Protein AF-A0A7W2FXZ6-F1 (afdb_monomer)

pLDDT: mean 96.86, std 2.39, range [84.62, 98.69]

Radius of gyration: 14.85 Å; Cα contacts (8 Å, |Δi|>4): 123; chains: 1; bounding box: 34×22×45 Å

Foldseek 3Di:
DDLLVLLLLCLPAVVSLVCSQVVCVPPHDPLNLLSSQQNVQLNVVLVVQCVVLVVVCVVPVVVVVC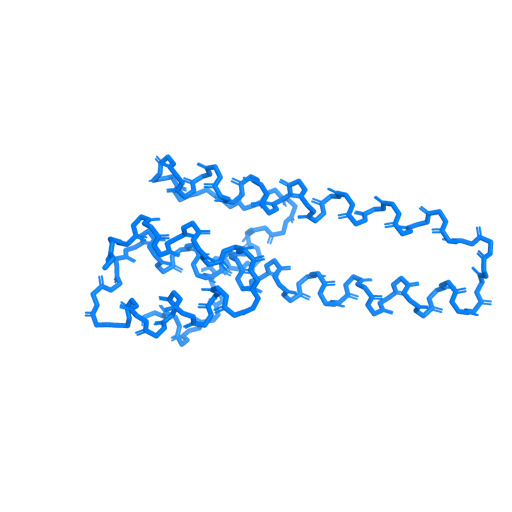VCCVVLSVVLSVVSNVCSNVSHNDARPPGRVVRRPDDPVSD

Solvent-accessible surface area (backbone atoms only — not comparable to full-atom values): 5892 Å² total; per-residue (Å²): 132,53,54,54,56,31,21,33,37,16,50,75,40,76,65,33,27,52,50,25,52,66,77,29,65,92,75,59,45,73,65,26,38,50,31,47,31,42,27,49,44,49,52,54,49,50,53,54,50,52,53,53,48,50,53,49,28,71,78,38,61,88,52,50,73,61,61,61,59,54,55,56,57,51,52,44,42,52,49,46,32,52,30,25,73,68,73,47,96,67,66,43,80,102,55,20,76,78,23,74,92,43,65,80,88,62,109

Sequence (107 aa):
MTNKTLSMISYITLIGWLISFISGKENADSLLKYHLKQSFGLIITAIVFNVVIGIIVFIIPSLSILSYLGLIILALLITGIINAANEVQKPLPIIGKLFEDKFSFID

Structure (mmCIF, N/CA/C/O backbone):
data_AF-A0A7W2FXZ6-F1
#
_entry.id   AF-A0A7W2FXZ6-F1
#
loop_
_atom_site.group_PDB
_atom_site.id
_atom_site.type_symbol
_atom_site.label_atom_id
_atom_site.label_alt_id
_atom_site.label_comp_id
_atom_site.label_asym_id
_atom_site.label_entity_id
_atom_site.label_seq_id
_atom_site.pdbx_PDB_ins_code
_atom_site.Cartn_x
_atom_site.Cartn_y
_atom_site.Cartn_z
_atom_site.occupancy
_atom_site.B_iso_or_equiv
_atom_site.auth_seq_id
_atom_site.auth_comp_id
_atom_site.auth_asym_id
_atom_site.auth_atom_id
_atom_site.pdbx_PDB_model_num
ATOM 1 N N . MET A 1 1 ? -3.972 9.194 18.460 1.00 84.62 1 MET A N 1
ATOM 2 C CA . MET A 1 1 ? -4.370 9.398 17.044 1.00 84.62 1 MET A CA 1
ATOM 3 C C . MET A 1 1 ? -5.649 8.614 16.816 1.00 84.62 1 MET A C 1
ATOM 5 O O . MET A 1 1 ? -5.811 7.597 17.474 1.00 84.62 1 MET A O 1
ATOM 9 N N . THR A 1 2 ? -6.562 9.073 15.960 1.00 96.19 2 THR A N 1
ATOM 10 C CA . THR A 1 2 ? -7.782 8.300 15.662 1.00 96.19 2 THR A CA 1
ATOM 11 C C . THR A 1 2 ? -7.474 7.175 14.673 1.00 96.19 2 THR A C 1
ATOM 13 O O . THR A 1 2 ? -6.529 7.288 13.886 1.00 96.19 2 THR A O 1
ATOM 16 N N . ASN A 1 3 ? -8.287 6.117 14.662 1.00 97.38 3 ASN A N 1
ATOM 17 C CA . ASN A 1 3 ? -8.161 5.021 13.694 1.00 97.38 3 ASN A CA 1
ATOM 18 C C . ASN A 1 3 ? -8.255 5.511 12.245 1.00 97.38 3 ASN A C 1
ATOM 20 O O . ASN A 1 3 ? -7.518 5.030 11.389 1.00 97.38 3 ASN A O 1
ATOM 24 N N . LYS A 1 4 ? -9.059 6.547 11.981 1.00 98.12 4 LYS A N 1
ATOM 25 C CA . LYS A 1 4 ? -9.093 7.256 10.695 1.00 98.12 4 LYS A CA 1
ATOM 26 C C . LYS A 1 4 ? -7.731 7.845 10.317 1.00 98.12 4 LYS A C 1
ATOM 28 O O . LYS A 1 4 ? -7.242 7.628 9.210 1.00 98.12 4 LYS A O 1
ATOM 33 N N . THR A 1 5 ? -7.092 8.573 11.236 1.00 98.19 5 THR A N 1
ATOM 34 C CA . THR A 1 5 ? -5.758 9.146 11.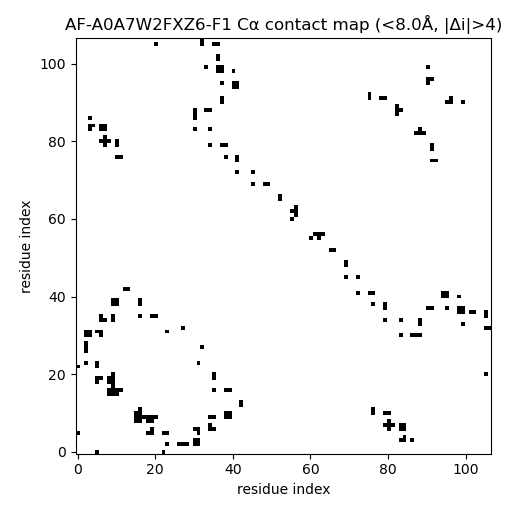002 1.00 98.19 5 THR A CA 1
ATOM 35 C C . THR A 1 5 ? -4.719 8.057 10.757 1.00 98.19 5 THR A C 1
ATOM 37 O O . THR A 1 5 ? -3.956 8.157 9.800 1.00 98.19 5 THR A O 1
ATOM 40 N N . LEU A 1 6 ? -4.715 6.999 11.570 1.00 98.44 6 LEU A N 1
ATOM 41 C CA . LEU A 1 6 ? -3.805 5.866 11.387 1.00 98.44 6 LEU A CA 1
ATOM 42 C C . LEU A 1 6 ? -4.061 5.135 10.057 1.00 98.44 6 LEU A C 1
ATOM 44 O O . LEU A 1 6 ? -3.120 4.785 9.353 1.00 98.44 6 LEU A O 1
ATOM 48 N N . SER A 1 7 ? -5.321 5.000 9.640 1.00 98.62 7 SER A N 1
ATOM 49 C CA . SER A 1 7 ? -5.684 4.392 8.353 1.00 98.62 7 SER A CA 1
ATOM 50 C C . SER A 1 7 ? -5.086 5.158 7.175 1.00 98.62 7 SER A C 1
ATOM 52 O O . SER A 1 7 ? -4.548 4.541 6.261 1.00 98.62 7 SER A O 1
ATOM 54 N N . MET A 1 8 ? -5.107 6.495 7.205 1.00 98.69 8 MET A N 1
ATOM 55 C CA . MET A 1 8 ? -4.469 7.320 6.170 1.00 98.69 8 MET A CA 1
ATOM 56 C C . MET A 1 8 ? -2.937 7.220 6.214 1.00 98.69 8 MET A C 1
ATOM 58 O O . MET A 1 8 ? -2.300 7.056 5.174 1.00 98.69 8 MET A O 1
ATOM 62 N N . ILE A 1 9 ? -2.340 7.278 7.411 1.00 98.44 9 ILE A N 1
ATOM 63 C CA . ILE A 1 9 ? -0.879 7.211 7.589 1.00 98.44 9 ILE A CA 1
ATOM 64 C C . ILE A 1 9 ? -0.312 5.866 7.121 1.00 98.44 9 ILE A C 1
ATOM 66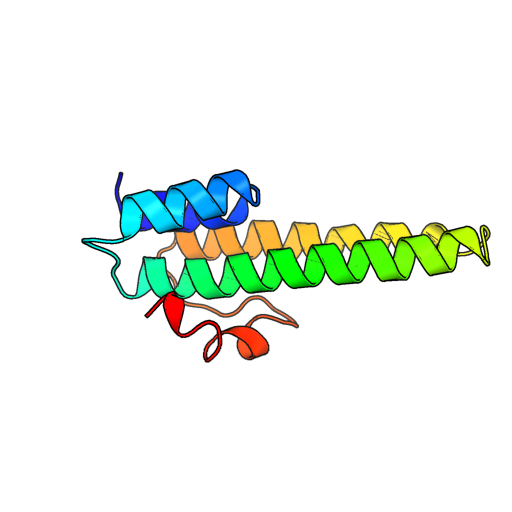 O O . ILE A 1 9 ? 0.810 5.828 6.607 1.00 98.44 9 ILE A O 1
ATOM 70 N N . SER A 1 10 ? -1.099 4.789 7.212 1.00 98.50 10 SER A N 1
ATOM 71 C CA . SER A 1 10 ? -0.684 3.448 6.791 1.00 98.50 10 SER A CA 1
ATOM 72 C C . SER A 1 10 ? -0.239 3.353 5.323 1.00 98.50 10 SER A C 1
ATOM 74 O O . SER A 1 10 ? 0.548 2.474 4.987 1.00 98.50 10 SER A O 1
ATOM 76 N N . TYR A 1 11 ? -0.661 4.289 4.462 1.00 98.44 11 TYR A N 1
ATOM 77 C CA . TYR A 1 11 ? -0.323 4.319 3.034 1.00 98.44 11 TYR A CA 1
ATOM 78 C C . TYR A 1 11 ? 0.940 5.111 2.677 1.00 98.44 11 TYR A C 1
ATOM 80 O O . TYR A 1 11 ? 1.412 4.991 1.551 1.00 98.44 11 TYR A O 1
ATOM 88 N N . ILE A 1 12 ? 1.476 5.952 3.569 1.00 95.44 12 ILE A N 1
ATOM 89 C CA . ILE A 1 12 ? 2.484 6.957 3.180 1.00 95.44 12 ILE A CA 1
ATOM 90 C C . ILE A 1 12 ? 3.832 6.302 2.850 1.00 95.44 12 ILE A C 1
ATOM 92 O O . ILE A 1 12 ? 4.431 6.571 1.813 1.00 95.44 12 ILE A O 1
ATOM 96 N N . THR A 1 13 ? 4.324 5.445 3.741 1.00 94.38 13 THR A N 1
ATOM 97 C CA . THR A 1 13 ? 5.566 4.672 3.585 1.00 94.38 13 THR A CA 1
ATOM 98 C C . THR A 1 13 ? 5.486 3.420 4.453 1.00 94.38 13 THR A C 1
ATOM 100 O O . THR A 1 13 ? 4.603 3.311 5.304 1.00 94.38 13 THR A O 1
ATOM 103 N N . LEU A 1 14 ? 6.465 2.518 4.335 1.00 97.19 14 LEU A N 1
ATOM 104 C CA . LEU A 1 14 ? 6.634 1.427 5.301 1.00 97.19 14 LEU A CA 1
ATOM 105 C C . LEU A 1 14 ? 6.761 1.944 6.747 1.00 97.19 14 LEU A C 1
ATOM 107 O O . LEU A 1 14 ? 6.239 1.325 7.667 1.00 97.19 14 LEU A O 1
ATOM 111 N N . ILE A 1 15 ? 7.395 3.104 6.952 1.00 97.81 15 ILE A N 1
ATOM 112 C CA . ILE A 1 15 ? 7.492 3.737 8.275 1.00 97.81 15 ILE A CA 1
ATOM 113 C C . ILE A 1 15 ? 6.107 4.194 8.751 1.00 97.81 15 ILE A C 1
ATOM 115 O O . ILE A 1 15 ? 5.728 3.911 9.884 1.00 97.81 15 ILE A O 1
ATOM 119 N N . GLY A 1 16 ? 5.324 4.846 7.885 1.00 97.94 16 GLY A N 1
ATOM 120 C CA . GLY A 1 16 ? 3.940 5.229 8.195 1.00 97.94 16 GLY A CA 1
ATOM 121 C C . GLY A 1 16 ? 3.062 4.019 8.530 1.00 97.94 16 GLY A C 1
ATOM 122 O O . GLY A 1 16 ? 2.294 4.044 9.494 1.00 97.94 16 GLY A O 1
ATOM 123 N N . TRP A 1 17 ? 3.240 2.921 7.799 1.00 98.50 17 TRP A N 1
ATOM 124 C CA . TRP A 1 17 ? 2.576 1.655 8.083 1.00 98.50 17 TRP A CA 1
ATOM 125 C C . TRP A 1 17 ? 2.942 1.095 9.463 1.00 98.50 17 TRP A C 1
ATOM 127 O O . TRP A 1 17 ? 2.046 0.791 10.248 1.00 98.50 17 TRP A O 1
ATOM 137 N N . LEU A 1 18 ? 4.235 1.044 9.808 1.00 98.31 18 LEU A N 1
ATOM 138 C CA . LEU A 1 18 ? 4.703 0.579 11.121 1.00 98.31 18 LEU A CA 1
ATOM 139 C C . LEU A 1 18 ? 4.157 1.437 12.267 1.00 98.31 18 LEU A C 1
ATOM 141 O O . LEU A 1 18 ? 3.687 0.892 13.264 1.00 98.31 18 LEU A O 1
ATOM 145 N N . ILE A 1 19 ? 4.171 2.765 12.112 1.00 98.19 19 ILE A N 1
ATOM 146 C CA . ILE A 1 19 ? 3.574 3.691 13.086 1.00 98.19 19 ILE A CA 1
ATOM 147 C C . ILE A 1 19 ? 2.090 3.361 13.274 1.00 98.19 19 ILE A C 1
ATOM 149 O O . ILE A 1 19 ? 1.625 3.230 14.402 1.00 98.19 19 ILE A O 1
ATOM 153 N N . SER A 1 20 ? 1.356 3.167 12.178 1.00 98.12 20 SER A N 1
ATOM 154 C CA . SER A 1 20 ? -0.083 2.886 12.218 1.00 98.12 20 SER A CA 1
ATOM 155 C C . SER A 1 20 ? -0.402 1.548 12.880 1.00 98.12 20 SER A C 1
ATOM 157 O O . SER A 1 20 ? -1.321 1.473 13.694 1.00 98.12 20 SER A O 1
ATOM 159 N N . PHE A 1 21 ? 0.388 0.515 12.585 1.00 98.19 21 PHE A N 1
ATOM 160 C CA . PHE A 1 21 ? 0.244 -0.815 13.169 1.00 98.19 21 PHE A CA 1
ATOM 161 C C . PHE A 1 21 ? 0.530 -0.812 14.676 1.00 98.19 21 PHE A C 1
ATOM 163 O O . PHE A 1 21 ? -0.269 -1.312 15.464 1.00 98.19 21 PHE A O 1
ATOM 170 N N . ILE A 1 22 ? 1.646 -0.206 15.097 1.00 97.56 22 ILE A N 1
ATOM 171 C CA . ILE A 1 22 ? 2.062 -0.192 16.505 1.00 97.56 22 ILE A CA 1
ATOM 172 C C . ILE A 1 22 ? 1.146 0.717 17.332 1.00 97.56 22 ILE A C 1
ATOM 174 O O . ILE A 1 22 ? 0.662 0.299 18.380 1.00 97.56 22 ILE A O 1
ATOM 178 N N . SER A 1 23 ? 0.873 1.941 16.867 1.00 96.50 23 SER A N 1
ATOM 179 C CA . SER A 1 23 ? 0.015 2.893 17.590 1.00 96.50 23 SER A CA 1
ATOM 180 C C . SER A 1 23 ? -1.459 2.487 17.614 1.00 96.50 23 SER A C 1
ATOM 182 O O . SER A 1 23 ? -2.186 2.917 18.505 1.00 96.50 23 SER A O 1
ATOM 184 N N . GLY A 1 24 ? -1.910 1.683 16.649 1.00 94.81 24 GLY A N 1
ATOM 185 C CA . GLY A 1 24 ? -3.282 1.188 16.574 1.00 94.81 24 GLY A CA 1
ATOM 186 C C . GLY A 1 24 ? -3.542 -0.107 17.341 1.00 94.81 24 GLY A C 1
ATOM 187 O O . GLY A 1 24 ? -4.699 -0.445 17.557 1.00 94.81 24 GLY A O 1
ATOM 188 N N . LYS A 1 25 ? -2.495 -0.829 17.760 1.00 92.06 25 LYS A N 1
ATOM 189 C CA . LYS A 1 25 ? -2.568 -2.231 18.206 1.00 92.06 25 LYS A CA 1
ATOM 190 C C . LYS A 1 25 ? -3.642 -2.528 19.259 1.00 92.06 25 LYS A C 1
ATOM 192 O O . LYS A 1 25 ? -4.301 -3.556 19.169 1.00 92.06 25 LYS A O 1
ATOM 197 N N . GLU A 1 26 ? -3.815 -1.660 20.252 1.00 91.94 26 GLU A N 1
ATOM 198 C CA . GLU A 1 26 ? -4.753 -1.899 21.362 1.00 91.94 26 GLU A CA 1
ATOM 199 C C . GLU A 1 26 ? -6.215 -1.587 21.011 1.00 91.94 26 GLU A C 1
ATOM 201 O O . GLU A 1 26 ? -7.119 -2.157 21.611 1.00 91.94 26 GLU A O 1
ATOM 206 N N . ASN A 1 27 ? -6.458 -0.690 20.048 1.00 93.62 27 ASN A N 1
ATOM 207 C CA . ASN A 1 27 ? -7.784 -0.118 19.780 1.00 93.62 27 ASN A CA 1
ATOM 208 C C . ASN A 1 27 ? -8.148 -0.114 18.282 1.00 93.62 27 ASN A C 1
ATOM 210 O O . ASN A 1 27 ? -8.968 0.696 17.842 1.00 93.62 27 ASN A O 1
ATOM 214 N N . ALA A 1 28 ? -7.527 -0.987 17.484 1.00 96.06 28 ALA A N 1
ATOM 215 C CA . ALA A 1 28 ? -7.756 -1.059 16.046 1.00 96.06 28 ALA A CA 1
ATOM 216 C C . ALA A 1 28 ? -9.184 -1.535 15.744 1.00 96.06 28 ALA A C 1
ATOM 218 O O . ALA A 1 28 ? -9.551 -2.677 16.027 1.00 96.06 28 ALA A O 1
ATOM 219 N N . ASP A 1 29 ? -9.977 -0.661 15.130 1.00 97.06 29 ASP A N 1
ATOM 220 C CA . ASP A 1 29 ? -11.296 -1.004 14.607 1.00 97.06 29 ASP A CA 1
ATOM 221 C C . ASP A 1 29 ? -11.207 -1.675 13.227 1.00 97.06 29 ASP A C 1
ATOM 223 O O . ASP A 1 29 ? -10.129 -1.887 12.661 1.00 97.06 29 ASP A O 1
ATOM 227 N N . SER A 1 30 ? -12.366 -2.022 12.666 1.00 97.50 30 SER A N 1
ATOM 228 C CA . SER A 1 30 ? -12.445 -2.636 11.341 1.00 97.50 30 SER A CA 1
ATOM 229 C C . SER A 1 30 ? -11.864 -1.741 10.242 1.00 97.50 30 SER A C 1
ATOM 231 O O . SER A 1 30 ? -11.259 -2.264 9.308 1.00 97.50 30 SER A O 1
ATOM 233 N N . LEU A 1 31 ? -11.982 -0.412 10.358 1.00 98.12 31 LEU A N 1
ATOM 234 C CA . LEU A 1 31 ? -11.431 0.534 9.388 1.00 98.12 31 LEU A CA 1
ATOM 235 C C . LEU A 1 31 ? -9.903 0.455 9.374 1.00 98.12 31 LEU A C 1
ATOM 237 O O . LEU A 1 31 ? -9.307 0.251 8.314 1.00 98.12 31 LEU A O 1
ATOM 241 N N . LEU A 1 32 ? -9.272 0.555 10.546 1.00 98.38 32 LEU A N 1
ATOM 242 C CA . LEU A 1 32 ? -7.820 0.503 10.653 1.00 98.38 32 LEU A CA 1
ATOM 243 C C . LEU A 1 32 ? -7.272 -0.849 10.201 1.00 98.38 32 LEU A C 1
ATOM 245 O O . LEU A 1 32 ? -6.333 -0.880 9.407 1.00 98.38 32 LEU A O 1
ATOM 249 N N . LYS A 1 33 ? -7.879 -1.960 10.634 1.00 98.06 33 LYS A N 1
ATOM 250 C CA . LYS A 1 33 ? -7.464 -3.305 10.202 1.00 98.06 33 LYS A CA 1
ATOM 251 C C . LYS A 1 33 ? -7.563 -3.465 8.687 1.00 98.06 33 LYS A C 1
ATOM 253 O O . LYS A 1 33 ? -6.620 -3.942 8.054 1.00 98.06 33 LYS A O 1
ATOM 258 N N . TYR A 1 34 ? -8.659 -3.002 8.088 1.00 98.25 34 TYR A N 1
ATOM 259 C CA . TYR A 1 34 ? -8.854 -3.049 6.642 1.00 98.25 34 TYR A CA 1
ATOM 260 C C . TYR A 1 34 ? -7.771 -2.263 5.892 1.00 98.25 34 TYR A C 1
ATOM 262 O O . TYR A 1 34 ? -7.115 -2.791 4.990 1.00 98.25 34 TYR A O 1
ATOM 270 N N . HIS A 1 35 ? -7.530 -1.009 6.286 1.00 98.38 35 HIS A N 1
ATOM 271 C CA . HIS A 1 35 ? -6.540 -0.172 5.614 1.00 98.38 35 HIS A CA 1
ATOM 272 C C . HIS A 1 35 ? -5.098 -0.601 5.896 1.00 98.38 35 HIS A C 1
ATOM 274 O O . HIS A 1 35 ? -4.272 -0.447 5.000 1.00 98.38 35 HIS A O 1
ATOM 280 N N . LEU A 1 36 ? -4.795 -1.216 7.046 1.00 98.50 36 LEU A N 1
ATOM 281 C CA . LEU A 1 36 ? -3.501 -1.853 7.311 1.00 98.50 36 LEU A CA 1
ATOM 282 C C . LEU A 1 36 ? -3.237 -3.025 6.358 1.00 98.50 36 LEU A C 1
ATOM 284 O O . LEU A 1 36 ? -2.130 -3.118 5.830 1.00 98.50 36 LEU A O 1
ATOM 288 N N . LYS A 1 37 ? -4.234 -3.880 6.083 1.00 98.31 37 LYS A N 1
ATOM 289 C CA . LYS A 1 37 ? -4.106 -4.981 5.109 1.00 98.31 37 LYS A CA 1
ATOM 290 C C . LYS A 1 37 ? -3.916 -4.465 3.681 1.00 98.31 37 LYS A C 1
ATOM 292 O O . LYS A 1 37 ? -2.999 -4.897 2.982 1.00 98.31 37 LYS A O 1
ATOM 297 N N . GLN A 1 38 ? -4.748 -3.511 3.259 1.00 98.56 38 GLN A N 1
ATOM 298 C CA . GLN A 1 38 ? -4.694 -2.934 1.910 1.00 98.56 38 GLN A CA 1
ATOM 299 C C . GLN A 1 38 ? -3.375 -2.191 1.643 1.00 98.56 38 GLN A C 1
ATOM 301 O O . GLN A 1 38 ? -2.742 -2.405 0.609 1.00 98.56 38 GLN A O 1
ATOM 306 N N . SER A 1 39 ? -2.933 -1.344 2.576 1.00 98.50 39 SER A N 1
ATOM 307 C CA . SER A 1 39 ? -1.675 -0.600 2.440 1.00 98.50 39 SER A CA 1
ATOM 308 C C . SER A 1 39 ? -0.450 -1.514 2.499 1.00 98.50 39 SER A C 1
ATOM 310 O O . SER A 1 39 ? 0.469 -1.336 1.702 1.00 98.50 39 SER A O 1
ATOM 312 N N . PHE A 1 40 ? -0.447 -2.546 3.351 1.00 98.56 40 PHE A N 1
ATOM 313 C CA . PHE A 1 40 ? 0.640 -3.529 3.379 1.00 98.56 40 PHE A CA 1
ATOM 314 C C . PHE A 1 40 ? 0.733 -4.316 2.068 1.00 98.56 40 PHE A C 1
ATOM 316 O O . PHE A 1 40 ? 1.818 -4.476 1.506 1.00 98.56 40 PHE A O 1
ATOM 323 N N . GLY A 1 41 ? -0.413 -4.741 1.529 1.00 98.19 41 GLY A N 1
ATOM 324 C CA . GLY A 1 41 ? -0.494 -5.369 0.213 1.00 98.19 41 GLY A CA 1
ATOM 325 C C . GLY A 1 41 ? 0.030 -4.470 -0.910 1.00 98.19 41 GLY A C 1
A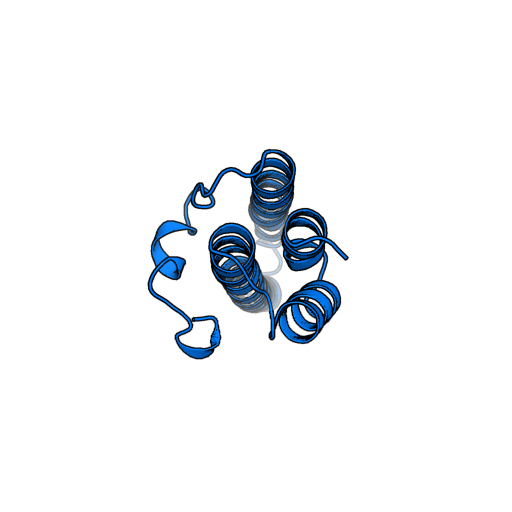TOM 326 O O . GLY A 1 41 ? 0.775 -4.929 -1.781 1.00 98.19 41 GLY A O 1
ATOM 327 N N . LEU A 1 42 ? -0.282 -3.171 -0.865 1.00 98.44 42 LEU A N 1
ATOM 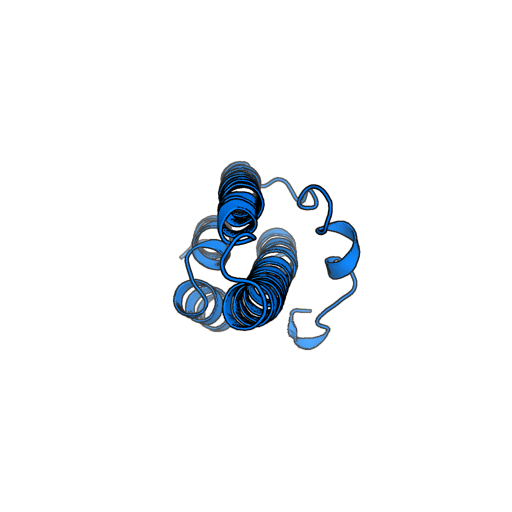328 C CA . LEU A 1 42 ? 0.256 -2.186 -1.803 1.00 98.44 42 LEU A CA 1
ATOM 329 C C . LEU A 1 42 ? 1.778 -2.020 -1.662 1.00 98.44 42 LEU A C 1
ATOM 331 O O . LEU A 1 42 ? 2.463 -1.972 -2.680 1.00 98.44 42 LEU A O 1
ATOM 335 N N . ILE A 1 43 ? 2.319 -1.991 -0.437 1.00 98.38 43 ILE A N 1
ATOM 336 C CA . ILE A 1 43 ? 3.771 -1.935 -0.188 1.00 98.38 43 ILE A CA 1
ATOM 337 C C . ILE A 1 43 ? 4.466 -3.165 -0.786 1.00 98.38 43 ILE A C 1
ATOM 339 O O . IL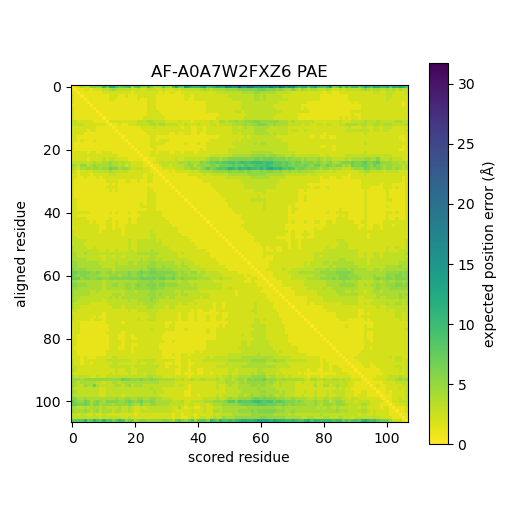E A 1 43 ? 5.445 -3.017 -1.516 1.00 98.38 43 ILE A O 1
ATOM 343 N N . ILE A 1 44 ? 3.944 -4.372 -0.540 1.00 98.06 44 ILE A N 1
ATOM 344 C CA . ILE A 1 44 ? 4.487 -5.612 -1.119 1.00 98.06 44 ILE A CA 1
ATOM 345 C C . ILE A 1 44 ? 4.436 -5.554 -2.648 1.00 98.06 44 ILE A C 1
ATOM 347 O O . ILE A 1 44 ? 5.429 -5.849 -3.313 1.00 98.06 44 ILE A O 1
ATOM 351 N N . THR A 1 45 ? 3.305 -5.122 -3.210 1.00 97.69 45 THR A N 1
ATOM 352 C CA . THR A 1 45 ? 3.134 -4.972 -4.662 1.00 97.69 45 THR A CA 1
ATOM 353 C C . THR A 1 45 ? 4.150 -3.991 -5.242 1.00 97.69 45 THR A C 1
ATOM 355 O O . THR A 1 45 ? 4.765 -4.281 -6.265 1.00 97.69 45 THR A O 1
ATOM 358 N N . ALA A 1 46 ? 4.374 -2.856 -4.577 1.00 97.31 46 ALA A N 1
ATOM 359 C CA . ALA A 1 46 ? 5.345 -1.853 -4.994 1.00 97.31 46 ALA A CA 1
ATOM 360 C C . ALA A 1 46 ? 6.779 -2.402 -4.971 1.00 97.31 46 ALA A C 1
ATOM 362 O O . ALA A 1 46 ? 7.533 -2.167 -5.913 1.00 97.31 46 ALA A O 1
ATOM 363 N N . ILE A 1 47 ? 7.156 -3.157 -3.935 1.00 97.94 47 ILE A N 1
ATOM 364 C CA . ILE A 1 47 ? 8.481 -3.788 -3.841 1.00 97.94 47 ILE A CA 1
ATOM 365 C C . ILE A 1 47 ? 8.675 -4.785 -4.987 1.00 97.94 47 ILE A C 1
ATOM 367 O O . ILE A 1 47 ? 9.658 -4.688 -5.718 1.00 97.94 47 ILE A O 1
ATOM 371 N N . VAL A 1 48 ? 7.720 -5.700 -5.187 1.00 98.06 48 VAL A N 1
ATOM 372 C CA . VAL A 1 48 ? 7.782 -6.702 -6.264 1.00 98.06 48 VAL A CA 1
ATOM 373 C C . VAL A 1 48 ? 7.859 -6.025 -7.632 1.00 98.06 48 VAL A C 1
ATOM 375 O O . VAL A 1 48 ? 8.714 -6.379 -8.441 1.00 98.06 48 VAL A O 1
ATOM 378 N N . PHE A 1 49 ? 7.022 -5.014 -7.876 1.00 97.50 49 PHE A N 1
ATOM 379 C CA . PHE A 1 49 ? 7.031 -4.242 -9.115 1.00 97.50 49 PHE A CA 1
ATOM 380 C C . PHE A 1 49 ? 8.403 -3.605 -9.382 1.00 97.50 49 PHE A C 1
ATOM 382 O O . PHE A 1 49 ? 8.956 -3.789 -10.464 1.00 97.50 49 PHE A O 1
ATOM 389 N N . ASN A 1 50 ? 8.987 -2.908 -8.400 1.00 97.19 50 ASN A N 1
ATOM 390 C CA . ASN A 1 50 ? 10.285 -2.247 -8.571 1.00 97.19 50 ASN A CA 1
ATOM 391 C C . ASN A 1 50 ? 11.422 -3.245 -8.824 1.00 97.19 50 ASN A C 1
ATOM 393 O O . ASN A 1 50 ? 12.276 -2.985 -9.667 1.00 97.19 50 ASN A O 1
ATOM 397 N N . VAL A 1 51 ? 11.420 -4.397 -8.145 1.00 98.25 51 VAL A N 1
ATOM 398 C CA . VAL A 1 51 ? 12.414 -5.456 -8.382 1.00 98.25 51 VAL A CA 1
ATOM 399 C C . VAL A 1 51 ? 12.289 -6.007 -9.804 1.00 98.25 51 VAL A C 1
ATOM 401 O O . VAL A 1 51 ? 13.287 -6.089 -10.518 1.00 98.25 51 VAL A O 1
ATOM 404 N N . VAL A 1 52 ? 11.072 -6.341 -10.245 1.00 98.19 52 VAL A N 1
ATOM 405 C CA . VAL A 1 52 ? 10.824 -6.896 -11.586 1.00 98.19 52 VAL A CA 1
ATOM 406 C C . VAL A 1 52 ? 11.212 -5.900 -12.679 1.00 98.19 52 VAL A C 1
ATOM 408 O O . VAL A 1 52 ? 11.959 -6.256 -13.590 1.00 98.19 52 VAL A O 1
ATOM 411 N N . ILE A 1 53 ? 10.760 -4.647 -12.581 1.00 97.94 53 ILE A N 1
ATOM 412 C CA . ILE A 1 53 ? 11.112 -3.608 -13.557 1.00 97.94 53 ILE A CA 1
ATOM 413 C C . ILE A 1 53 ? 12.616 -3.321 -13.535 1.00 97.94 53 ILE A C 1
ATOM 415 O O . ILE A 1 53 ? 13.219 -3.215 -14.599 1.00 97.94 53 ILE A O 1
ATOM 419 N N . GLY A 1 54 ? 13.243 -3.264 -12.357 1.00 97.38 54 GLY A N 1
ATOM 420 C CA . GLY A 1 54 ? 14.686 -3.055 -12.228 1.00 97.38 54 GLY A CA 1
ATOM 421 C C . GLY A 1 54 ? 15.506 -4.123 -12.953 1.00 97.38 54 GLY A C 1
ATOM 422 O O . GLY A 1 54 ? 16.428 -3.788 -13.693 1.00 97.38 54 GLY A O 1
ATOM 423 N N . ILE A 1 55 ? 15.127 -5.399 -12.815 1.00 98.12 55 ILE A N 1
ATOM 424 C CA . ILE A 1 55 ? 15.763 -6.510 -13.540 1.00 98.12 55 ILE A CA 1
ATOM 425 C C . ILE A 1 55 ? 15.550 -6.371 -15.054 1.00 98.12 55 ILE A C 1
ATOM 427 O O . ILE A 1 55 ? 16.506 -6.506 -15.818 1.00 98.12 55 ILE A O 1
ATOM 431 N N . ILE A 1 56 ? 14.324 -6.073 -15.501 1.00 97.88 56 ILE A N 1
ATOM 432 C CA . ILE A 1 56 ? 14.010 -5.916 -16.932 1.00 97.88 56 ILE A CA 1
ATOM 433 C C . ILE A 1 56 ? 14.843 -4.795 -17.555 1.00 97.88 56 ILE A C 1
ATOM 435 O O . ILE A 1 56 ? 15.443 -4.996 -18.606 1.00 97.88 56 ILE A O 1
ATOM 439 N N . VAL A 1 57 ? 14.906 -3.631 -16.906 1.00 97.62 57 VAL A N 1
ATOM 440 C CA . VAL A 1 57 ? 15.651 -2.469 -17.409 1.00 97.62 57 VAL A CA 1
ATOM 441 C C . VAL A 1 57 ? 17.157 -2.720 -17.389 1.00 97.62 57 VAL A C 1
ATOM 443 O O . VAL A 1 57 ? 17.853 -2.283 -18.301 1.00 97.62 57 VAL A O 1
ATOM 446 N N . PHE A 1 58 ? 17.667 -3.455 -16.398 1.00 97.44 58 PHE A N 1
ATOM 447 C CA . PHE A 1 58 ? 19.077 -3.837 -16.349 1.00 97.44 58 PHE A CA 1
ATOM 448 C C . PHE A 1 58 ? 19.479 -4.732 -17.532 1.00 97.44 58 PHE A C 1
ATOM 450 O O . PHE A 1 58 ? 20.525 -4.510 -18.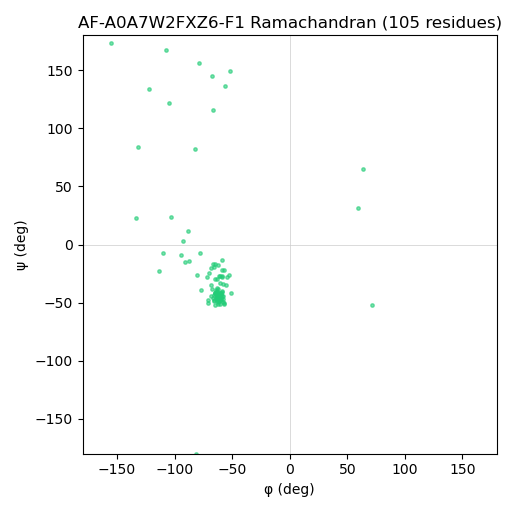138 1.00 97.44 58 PHE A O 1
ATOM 457 N N . ILE A 1 59 ? 18.645 -5.718 -17.885 1.00 98.12 59 ILE A N 1
ATOM 458 C CA . ILE A 1 59 ? 18.911 -6.639 -19.004 1.00 98.12 59 ILE A CA 1
ATOM 459 C C . ILE A 1 59 ? 18.631 -5.963 -20.355 1.00 98.12 59 ILE A C 1
ATOM 461 O O . ILE A 1 59 ? 19.367 -6.170 -21.318 1.00 98.12 59 ILE A O 1
ATOM 465 N N . ILE A 1 60 ? 17.565 -5.161 -20.440 1.00 97.75 60 ILE A N 1
ATOM 466 C CA . ILE A 1 60 ? 17.076 -4.533 -21.672 1.00 97.75 60 ILE A CA 1
ATOM 467 C C . ILE A 1 60 ? 16.811 -3.035 -21.418 1.00 97.75 60 ILE A C 1
ATOM 469 O O . ILE A 1 60 ? 15.665 -2.632 -21.192 1.00 97.75 60 ILE A O 1
ATOM 473 N N . PRO A 1 61 ? 17.842 -2.169 -21.501 1.00 96.44 61 PRO A N 1
ATOM 474 C CA . PRO A 1 61 ? 17.710 -0.743 -21.171 1.00 96.44 61 PRO A CA 1
ATOM 475 C C . PRO A 1 61 ? 16.664 0.024 -21.997 1.00 96.44 61 PRO A C 1
ATOM 477 O O . PRO A 1 61 ? 16.075 0.998 -21.519 1.00 96.44 61 PRO A O 1
ATOM 480 N N . SER A 1 62 ? 16.380 -0.425 -23.225 1.00 97.19 62 SER A N 1
ATOM 481 C CA . SER A 1 62 ? 15.346 0.165 -24.087 1.00 97.19 62 SER A CA 1
ATOM 482 C C . SER A 1 62 ? 13.921 0.007 -23.539 1.00 97.19 62 SER A C 1
ATOM 484 O O . SER A 1 62 ? 13.035 0.754 -23.947 1.00 97.19 62 SER A O 1
ATOM 486 N N . LEU A 1 63 ? 13.690 -0.897 -22.578 1.00 97.31 63 LEU A N 1
ATOM 487 C CA . LEU A 1 63 ? 12.401 -1.065 -21.894 1.00 97.31 63 LEU A CA 1
ATOM 488 C C . LEU A 1 63 ? 12.246 -0.176 -20.649 1.00 97.31 63 LEU A C 1
ATOM 490 O O . LEU A 1 63 ? 11.281 -0.329 -19.902 1.00 97.31 63 LEU A O 1
ATOM 494 N N . SER A 1 64 ? 13.137 0.797 -20.437 1.00 95.88 64 SER A N 1
ATOM 495 C CA . SER A 1 64 ? 13.043 1.791 -19.351 1.00 95.88 64 SER A CA 1
ATOM 496 C C . SER A 1 64 ? 11.702 2.530 -19.289 1.00 95.88 64 SER A C 1
ATOM 498 O O . SER A 1 64 ? 11.269 2.894 -18.193 1.00 95.88 64 SER A O 1
ATOM 500 N N . ILE A 1 65 ? 10.994 2.656 -20.418 1.00 96.38 65 ILE A N 1
ATOM 501 C CA . ILE A 1 65 ? 9.624 3.190 -20.497 1.00 96.38 65 ILE A CA 1
ATOM 502 C C . ILE A 1 65 ? 8.635 2.457 -19.566 1.00 96.38 65 ILE A C 1
ATOM 504 O O . ILE A 1 65 ? 7.687 3.063 -19.074 1.00 96.38 65 ILE A O 1
ATOM 508 N N . LEU A 1 66 ? 8.861 1.177 -19.246 1.00 95.12 66 LEU A N 1
ATOM 509 C CA . LEU A 1 66 ? 7.993 0.416 -18.338 1.00 95.12 66 LEU A CA 1
ATOM 510 C C . LEU A 1 66 ? 8.012 0.951 -16.898 1.00 95.12 66 LEU A C 1
ATOM 512 O O . LEU A 1 66 ? 7.059 0.731 -16.153 1.00 95.12 66 LEU A O 1
ATOM 516 N N . SER A 1 67 ? 9.039 1.717 -16.518 1.00 94.75 67 SER A N 1
ATOM 517 C CA . SER A 1 67 ? 9.121 2.375 -15.205 1.00 94.75 67 SER A CA 1
ATOM 518 C C . SER A 1 67 ? 7.947 3.326 -14.948 1.00 94.75 67 SER A C 1
ATOM 520 O O . SER A 1 67 ? 7.521 3.485 -13.804 1.00 94.75 67 SER A O 1
ATOM 522 N N . TYR A 1 68 ? 7.353 3.904 -16.001 1.00 96.69 68 TYR A N 1
ATOM 523 C CA . TYR A 1 68 ? 6.180 4.776 -15.874 1.00 96.69 68 TYR A CA 1
ATOM 524 C C . TYR A 1 68 ? 4.919 4.040 -15.399 1.00 96.69 68 TYR A C 1
ATOM 526 O O . TYR A 1 68 ? 4.009 4.682 -14.875 1.00 96.69 68 TYR A O 1
ATOM 534 N N . LEU A 1 69 ? 4.868 2.702 -15.475 1.00 95.38 69 LEU A N 1
ATOM 535 C CA . LEU A 1 69 ? 3.787 1.920 -14.862 1.00 95.38 69 LEU A CA 1
ATOM 536 C C . LEU A 1 69 ? 3.749 2.083 -13.330 1.00 95.38 69 LEU A C 1
ATOM 538 O O . LEU A 1 69 ? 2.705 1.858 -12.721 1.00 95.38 69 LEU A O 1
ATOM 542 N N . GLY A 1 70 ? 4.832 2.567 -12.707 1.00 96.00 70 GLY A N 1
ATOM 543 C CA . GLY A 1 70 ? 4.849 2.947 -11.292 1.00 96.00 70 GLY A CA 1
ATOM 544 C C . GLY A 1 70 ? 3.828 4.037 -10.934 1.00 96.00 70 GLY A C 1
ATOM 545 O O . GLY A 1 70 ? 3.382 4.106 -9.789 1.00 96.00 70 GLY A O 1
ATOM 546 N N . LEU A 1 71 ? 3.367 4.830 -11.910 1.00 97.62 71 LEU A N 1
ATOM 547 C CA . LEU A 1 71 ? 2.276 5.791 -11.712 1.00 97.62 71 LEU A CA 1
ATOM 548 C C . LEU A 1 71 ? 0.957 5.110 -11.313 1.00 97.62 71 LEU A C 1
ATOM 550 O O . LEU A 1 71 ? 0.156 5.710 -10.600 1.00 97.62 71 LEU A O 1
ATOM 554 N N . ILE A 1 72 ? 0.746 3.847 -11.702 1.00 97.44 72 ILE A N 1
ATOM 555 C CA . ILE A 1 72 ? -0.421 3.062 -11.277 1.00 97.44 72 ILE A CA 1
ATOM 556 C C . ILE A 1 72 ? -0.350 2.804 -9.769 1.00 97.44 72 ILE A C 1
ATOM 558 O O . ILE A 1 72 ? -1.342 2.991 -9.072 1.00 97.44 72 ILE A O 1
ATOM 562 N N . ILE A 1 73 ? 0.824 2.445 -9.240 1.00 97.31 73 ILE A N 1
ATOM 563 C CA . ILE A 1 73 ? 1.030 2.243 -7.797 1.00 97.31 73 ILE A CA 1
ATOM 564 C C . ILE A 1 73 ? 0.764 3.543 -7.030 1.00 97.31 73 ILE A C 1
ATOM 566 O O . ILE A 1 73 ? 0.085 3.515 -6.004 1.00 97.31 73 ILE A O 1
ATOM 570 N N . LEU A 1 74 ? 1.224 4.685 -7.552 1.00 97.25 74 LEU A N 1
ATOM 571 C CA . LEU A 1 74 ? 0.932 5.995 -6.965 1.00 97.25 74 LEU A CA 1
ATOM 572 C C . LEU A 1 74 ? -0.575 6.308 -6.980 1.00 97.25 74 LEU A C 1
ATOM 574 O O . LEU A 1 74 ? -1.117 6.768 -5.977 1.00 97.25 74 LEU A O 1
ATOM 578 N N . ALA A 1 75 ? -1.274 6.016 -8.078 1.00 98.31 75 ALA A N 1
ATOM 579 C CA . ALA A 1 75 ? -2.723 6.196 -8.164 1.00 98.31 75 ALA A CA 1
ATOM 580 C C . ALA A 1 75 ? -3.482 5.304 -7.163 1.00 98.31 75 ALA A C 1
ATOM 582 O O . ALA A 1 75 ? -4.433 5.761 -6.523 1.00 98.31 75 ALA A O 1
ATOM 583 N N . LEU A 1 76 ? -3.048 4.051 -6.976 1.00 98.25 76 LEU A N 1
ATOM 584 C CA . LEU A 1 76 ? -3.603 3.148 -5.964 1.00 98.25 76 LEU A CA 1
ATOM 585 C C . LEU A 1 76 ? -3.339 3.662 -4.544 1.00 98.25 76 LEU A C 1
ATOM 587 O O . LEU A 1 76 ? -4.252 3.648 -3.723 1.00 98.25 76 LEU A O 1
ATOM 591 N N . LEU A 1 77 ? -2.139 4.179 -4.267 1.00 98.38 77 LEU A N 1
ATOM 592 C CA . LEU A 1 77 ? -1.794 4.794 -2.982 1.00 98.38 77 LEU A CA 1
ATOM 593 C C . LEU A 1 77 ? -2.742 5.950 -2.655 1.00 98.38 77 LEU A C 1
ATOM 595 O O . LEU A 1 77 ? -3.355 5.966 -1.588 1.00 98.38 77 LEU A O 1
ATOM 599 N N . ILE A 1 78 ? -2.914 6.881 -3.596 1.00 98.44 78 ILE A N 1
ATOM 600 C CA . ILE A 1 78 ? -3.812 8.030 -3.438 1.00 98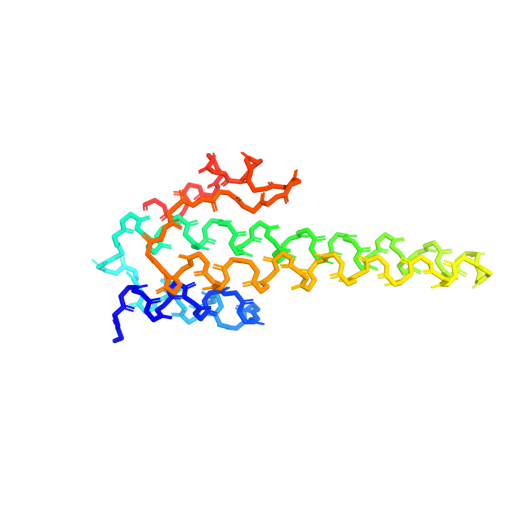.44 78 ILE A CA 1
ATOM 601 C C . ILE A 1 78 ? -5.255 7.554 -3.231 1.00 98.44 78 ILE A C 1
ATOM 603 O O . ILE A 1 78 ? -5.939 8.036 -2.331 1.00 98.44 78 ILE A O 1
ATOM 607 N N . THR A 1 79 ? -5.706 6.563 -4.006 1.00 98.56 79 THR A N 1
ATOM 608 C CA . THR A 1 79 ? -7.046 5.972 -3.858 1.00 98.56 79 THR A CA 1
ATOM 609 C C . THR A 1 79 ? -7.249 5.372 -2.464 1.00 98.56 79 THR A C 1
ATOM 611 O O . THR A 1 79 ? -8.296 5.575 -1.853 1.00 98.56 79 THR A O 1
ATOM 614 N N . GLY A 1 80 ? -6.246 4.671 -1.931 1.00 98.50 80 GLY A N 1
ATOM 615 C CA . GLY A 1 80 ? -6.278 4.099 -0.586 1.00 98.50 80 GLY A CA 1
ATOM 616 C C . GLY A 1 80 ? -6.400 5.157 0.508 1.00 98.50 80 GLY A C 1
ATOM 617 O O . GLY A 1 80 ? -7.235 5.015 1.403 1.00 98.50 80 GLY A O 1
ATOM 618 N N . ILE A 1 81 ? -5.639 6.251 0.388 1.00 98.69 81 ILE A N 1
ATOM 619 C CA . ILE A 1 81 ? -5.727 7.403 1.298 1.00 98.69 81 ILE A CA 1
ATOM 620 C C . ILE A 1 81 ? -7.109 8.054 1.218 1.00 98.69 81 ILE A C 1
ATOM 622 O O . ILE A 1 81 ? -7.700 8.335 2.256 1.00 98.69 81 ILE A O 1
ATOM 626 N N . ILE A 1 82 ? -7.650 8.263 0.013 1.00 98.69 82 ILE A N 1
ATOM 627 C CA . ILE A 1 82 ? -8.990 8.840 -0.177 1.00 98.69 82 ILE A CA 1
ATOM 628 C C . ILE A 1 82 ? -10.059 7.942 0.455 1.00 98.69 82 ILE A C 1
ATOM 630 O O . ILE A 1 82 ? -10.934 8.445 1.158 1.00 98.69 82 ILE A O 1
ATOM 634 N N . ASN A 1 83 ? -9.992 6.625 0.254 1.00 98.50 83 ASN A N 1
ATOM 635 C CA . ASN A 1 83 ? -10.932 5.688 0.871 1.00 98.50 83 ASN A CA 1
ATOM 636 C C . ASN A 1 83 ? -10.844 5.745 2.407 1.00 98.50 83 ASN A C 1
ATOM 638 O O . ASN A 1 83 ? -11.875 5.857 3.065 1.00 98.50 83 ASN A O 1
ATOM 642 N N . ALA A 1 84 ? -9.629 5.772 2.969 1.00 98.38 84 ALA A N 1
ATOM 643 C CA . ALA A 1 84 ? -9.407 5.902 4.412 1.00 98.38 84 ALA A CA 1
ATOM 644 C C . ALA A 1 84 ? -9.925 7.239 4.970 1.00 98.38 84 ALA A C 1
ATOM 646 O O . ALA A 1 84 ? -10.554 7.277 6.026 1.00 98.38 84 ALA A O 1
ATOM 647 N N . ALA A 1 85 ? -9.706 8.340 4.247 1.00 98.50 85 ALA A N 1
ATOM 648 C CA . ALA A 1 85 ? -10.182 9.670 4.618 1.00 98.50 85 ALA A CA 1
ATOM 649 C C . ALA A 1 85 ? -11.717 9.774 4.611 1.00 98.50 85 ALA A C 1
ATOM 651 O O . ALA A 1 85 ? -12.285 10.542 5.390 1.00 98.50 85 ALA A O 1
ATOM 652 N N . ASN A 1 86 ? -12.380 8.986 3.763 1.00 98.50 86 ASN A N 1
ATOM 653 C CA . ASN A 1 86 ? -13.836 8.873 3.699 1.00 98.50 86 ASN A CA 1
ATOM 654 C C . ASN A 1 86 ? -14.398 7.739 4.571 1.00 98.50 86 ASN A C 1
ATOM 656 O O . ASN A 1 86 ? -15.602 7.512 4.548 1.00 98.50 86 ASN A O 1
ATOM 660 N N . GLU A 1 87 ? -13.549 7.036 5.329 1.00 98.06 87 GLU A N 1
ATOM 661 C CA . GLU A 1 87 ? -13.947 5.937 6.221 1.00 98.06 87 GLU A CA 1
ATOM 662 C C . GLU A 1 87 ? -14.642 4.777 5.477 1.00 98.06 87 GLU A C 1
ATOM 664 O O . GLU A 1 87 ? -15.499 4.081 6.019 1.00 98.06 87 GLU A O 1
ATOM 669 N N . VAL A 1 88 ? -14.252 4.550 4.216 1.00 98.12 88 VAL A N 1
ATOM 670 C CA . VAL A 1 88 ? -14.818 3.508 3.352 1.00 98.12 88 VAL A CA 1
ATOM 671 C C . VAL A 1 88 ? -13.854 2.334 3.218 1.00 98.12 88 VAL A C 1
ATOM 673 O O . VAL A 1 88 ? -12.755 2.463 2.678 1.00 98.12 88 VAL A O 1
ATOM 676 N N . GLN A 1 89 ? -14.323 1.146 3.596 1.00 98.19 89 GLN A N 1
ATOM 677 C CA . GLN A 1 89 ? -13.620 -0.119 3.377 1.00 98.19 89 GLN A CA 1
ATOM 678 C C . GLN A 1 89 ? -13.866 -0.618 1.951 1.00 98.19 89 GLN A C 1
ATOM 680 O O . GLN A 1 89 ? -14.764 -1.417 1.688 1.00 98.19 89 GLN A O 1
ATOM 685 N N . LYS A 1 90 ? -13.095 -0.080 1.005 1.00 97.69 90 LYS A N 1
ATOM 686 C CA . LYS A 1 90 ? -13.158 -0.460 -0.409 1.00 97.69 90 LYS A CA 1
ATOM 687 C C . LYS A 1 90 ? -11.796 -0.949 -0.896 1.00 97.69 90 LYS A C 1
ATOM 689 O O . LYS A 1 90 ? -10.803 -0.247 -0.664 1.00 97.69 90 LYS A O 1
ATOM 694 N N . PRO A 1 91 ? -11.740 -2.082 -1.624 1.00 97.81 91 PRO A N 1
ATOM 695 C CA . PRO A 1 91 ? -10.468 -2.642 -2.043 1.00 97.81 91 PRO A CA 1
ATOM 696 C C . PRO A 1 91 ? -9.814 -1.716 -3.053 1.00 97.81 91 PRO A C 1
ATOM 698 O O . PRO A 1 91 ? -10.488 -1.107 -3.895 1.00 97.81 91 PRO A O 1
ATOM 701 N N . LEU A 1 92 ? -8.486 -1.643 -2.996 1.00 97.94 92 LEU A N 1
ATOM 702 C CA . LEU A 1 92 ? -7.726 -0.998 -4.054 1.00 97.94 92 LEU A CA 1
ATOM 703 C C . LEU A 1 92 ? -8.056 -1.657 -5.404 1.00 97.94 92 LEU A C 1
ATOM 705 O O . LEU A 1 92 ? -8.116 -2.890 -5.485 1.00 97.94 92 LEU A O 1
ATOM 709 N N . PRO A 1 93 ? -8.257 -0.875 -6.478 1.00 96.06 93 PRO A N 1
ATOM 710 C CA . PRO A 1 93 ? -8.412 -1.435 -7.813 1.00 96.06 93 PRO A CA 1
ATOM 711 C C . PRO A 1 93 ? -7.261 -2.388 -8.159 1.00 96.06 93 PRO A C 1
ATOM 713 O O . PRO A 1 93 ? -6.133 -2.193 -7.709 1.00 96.06 93 PRO A O 1
ATOM 716 N N . ILE A 1 94 ? -7.541 -3.400 -8.986 1.00 93.50 94 ILE A N 1
ATOM 717 C CA . ILE A 1 94 ? -6.573 -4.383 -9.514 1.00 93.50 94 ILE A CA 1
ATOM 718 C C . ILE A 1 94 ? -6.072 -5.387 -8.460 1.00 93.50 94 ILE A C 1
ATOM 720 O O . ILE A 1 94 ? -6.161 -6.589 -8.691 1.00 93.50 94 ILE A O 1
ATOM 724 N N . ILE A 1 95 ? -5.580 -4.920 -7.311 1.00 94.69 95 ILE A N 1
ATOM 725 C CA . ILE A 1 95 ? -4.848 -5.752 -6.342 1.00 94.69 95 ILE A CA 1
ATOM 726 C C . ILE A 1 95 ? -5.571 -5.946 -5.006 1.00 94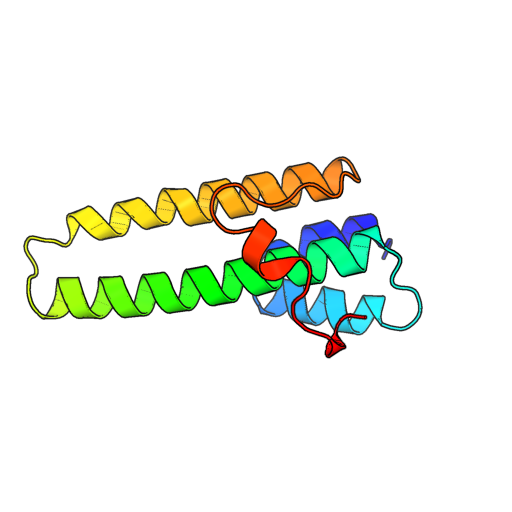.69 95 ILE A C 1
ATOM 728 O O . ILE A 1 95 ? -5.300 -6.915 -4.305 1.00 94.69 95 ILE A O 1
ATOM 732 N N . GLY A 1 96 ? -6.488 -5.051 -4.630 1.00 93.00 96 GLY A N 1
ATOM 733 C CA . GLY A 1 96 ? -6.968 -4.947 -3.251 1.00 93.00 96 GLY A CA 1
ATOM 734 C C . GLY A 1 96 ? -7.678 -6.194 -2.735 1.00 93.00 96 GLY A C 1
ATOM 735 O O . GLY A 1 96 ? -7.438 -6.611 -1.605 1.00 93.00 96 GLY A O 1
ATOM 736 N N . LYS A 1 97 ? -8.475 -6.854 -3.584 1.00 96.12 97 LYS A N 1
ATOM 737 C CA . LYS A 1 97 ? -9.170 -8.106 -3.234 1.00 96.12 97 LYS A CA 1
ATOM 738 C C . LYS A 1 97 ? -8.219 -9.243 -2.852 1.00 96.12 97 LYS A C 1
ATOM 740 O O . LYS A 1 97 ? -8.591 -10.112 -2.078 1.00 96.12 97 LYS A O 1
ATOM 745 N N . LEU A 1 98 ? -6.984 -9.246 -3.364 1.00 96.12 98 LEU A N 1
ATOM 746 C CA . LEU A 1 98 ? -5.997 -10.284 -3.044 1.00 96.12 98 LEU A CA 1
ATOM 747 C C . LEU A 1 98 ? -5.531 -10.220 -1.584 1.00 96.12 98 LEU A C 1
ATOM 749 O O . LEU A 1 98 ? -4.997 -11.208 -1.079 1.00 96.12 98 LEU A O 1
ATOM 753 N N . PHE A 1 99 ? -5.714 -9.070 -0.928 1.00 95.75 99 PHE A N 1
ATOM 754 C CA . PHE A 1 99 ? -5.176 -8.771 0.397 1.00 95.75 99 PHE A CA 1
ATOM 755 C C . PHE A 1 99 ? -6.234 -8.688 1.505 1.00 95.75 99 PHE A C 1
ATOM 757 O O . PHE A 1 99 ? -5.850 -8.592 2.668 1.00 95.75 99 PHE A O 1
ATOM 764 N N . GLU A 1 100 ? -7.533 -8.741 1.186 1.00 91.62 100 GLU A N 1
ATOM 765 C CA . GLU A 1 100 ? -8.616 -8.634 2.186 1.00 91.62 100 GLU A CA 1
ATOM 766 C C . GLU A 1 100 ? -8.537 -9.749 3.245 1.00 91.62 100 GLU A C 1
ATOM 768 O O . GLU A 1 100 ? -8.608 -9.472 4.443 1.00 91.62 100 GLU A O 1
ATOM 773 N N . ASP A 1 101 ? -8.242 -10.975 2.807 1.00 91.38 101 ASP A N 1
ATOM 774 C CA . ASP A 1 101 ? -8.133 -12.164 3.668 1.00 91.38 101 ASP A CA 1
ATOM 775 C C . ASP A 1 101 ? -6.676 -12.570 3.950 1.00 91.38 101 ASP A C 1
ATOM 777 O O . ASP A 1 101 ? -6.363 -13.739 4.193 1.00 91.38 101 ASP A O 1
ATOM 781 N N . LYS A 1 102 ? -5.736 -11.625 3.842 1.00 93.44 102 LYS A N 1
ATOM 782 C CA . LYS A 1 102 ? -4.314 -11.862 4.128 1.00 93.44 102 LYS A CA 1
ATOM 783 C C . LYS A 1 102 ? -3.899 -11.194 5.432 1.00 93.44 102 LYS A C 1
ATOM 785 O O . LYS A 1 102 ? -4.603 -10.347 5.972 1.00 93.44 102 LYS A O 1
ATOM 790 N N . PHE A 1 103 ? -2.709 -11.578 5.894 1.00 95.50 103 PHE A N 1
ATOM 791 C CA . PHE A 1 103 ? -2.033 -10.980 7.046 1.00 95.50 103 PHE A CA 1
ATOM 792 C C . PHE A 1 103 ? -2.799 -11.173 8.361 1.00 95.50 103 PHE A C 1
ATOM 794 O O . PHE A 1 103 ? -3.210 -10.211 8.998 1.00 95.50 103 PHE A O 1
ATOM 801 N N . SER A 1 104 ? -2.927 -12.427 8.806 1.00 94.25 104 SER A N 1
ATOM 802 C CA . SER A 1 104 ? -3.621 -12.787 10.055 1.00 94.25 104 SER A CA 1
ATOM 803 C C . SER A 1 104 ? -3.038 -12.148 11.323 1.00 94.25 104 SER A C 1
ATOM 805 O O . SER A 1 104 ? -3.655 -12.180 12.376 1.00 94.25 104 SER A O 1
ATOM 807 N N . PHE A 1 105 ? -1.837 -11.570 11.247 1.00 95.25 105 PHE A N 1
ATOM 808 C CA . PHE A 1 105 ? -1.236 -10.806 12.342 1.00 95.25 105 PHE A CA 1
ATOM 809 C C . PHE A 1 105 ? -1.817 -9.382 12.485 1.00 95.25 105 PHE A C 1
ATOM 811 O O . PHE A 1 105 ? -1.445 -8.674 13.418 1.00 95.25 105 PHE A O 1
ATOM 818 N N . ILE A 1 106 ? -2.661 -8.945 11.541 1.00 94.38 106 ILE A N 1
ATOM 819 C CA . ILE A 1 106 ? -3.364 -7.647 11.538 1.00 94.38 106 ILE A CA 1
ATOM 820 C C . ILE A 1 106 ? -4.776 -7.778 12.149 1.00 94.38 106 ILE A C 1
ATOM 822 O O . ILE A 1 106 ? -5.441 -6.767 12.378 1.00 94.38 106 ILE A O 1
ATOM 826 N N . ASP A 1 107 ? -5.233 -9.004 12.415 1.00 85.19 107 ASP A N 1
ATOM 827 C CA . ASP A 1 107 ? -6.554 -9.287 12.990 1.00 85.19 107 ASP A CA 1
ATOM 828 C C . ASP A 1 107 ? -6.645 -9.040 14.502 1.00 85.19 107 ASP A C 1
ATOM 830 O O . ASP A 1 107 ? -5.621 -9.109 15.217 1.00 85.19 107 ASP A O 1
#

Secondary structure (DSSP, 8-state):
--HHHHHHHTTT-HHHHHHHHHHHTTT--HHHHHHHHHHHHHHHHHHHHHHHHHHHHHH-GGGGGGGGGHHHHHHHHHHHHHHHHTT---PPTTTGGGTTT--GGG-

Mean predicted aligned error: 2.48 Å